Protein AF-A0AAU7LYR4-F1 (afdb_monomer_lite)

Organism: NCBI:txid335476

pLDDT: mean 76.6, std 15.29, range [38.47, 94.0]

Foldseek 3Di:
DDWDDDDQWIWDWDDDPPDGDIDIDIHNDDDDPVAAQPVVVCVVDVVSVVCVVVQQWDQAPVRQATDADPQQFGAGPVRDGDPFKGWDARRCCSVPNHPPPDDPPPPCPPPTDIGGDDD

Radius of gyration: 17.75 Å; chains: 1; bounding box: 50×30×46 Å

InterPro domains:
  IPR052189 L-aspartate N-monooxygenase (nitrosuccinate-forming) [PTHR40254] (11-96)

Structure (mmCIF, N/CA/C/O backbone):
data_AF-A0AAU7LYR4-F1
#
_entry.id   AF-A0AAU7LYR4-F1
#
loop_
_atom_site.group_PDB
_atom_site.id
_atom_site.type_symbol
_atom_site.label_atom_id
_atom_site.label_alt_id
_atom_site.label_comp_id
_atom_site.label_asym_id
_atom_site.label_entity_id
_atom_site.label_seq_id
_atom_site.pdbx_PDB_ins_code
_atom_site.Cartn_x
_atom_site.Cartn_y
_atom_site.Cartn_z
_atom_site.occupancy
_atom_site.B_iso_or_equiv
_atom_site.auth_seq_id
_atom_site.auth_comp_id
_atom_site.auth_asym_id
_atom_site.auth_atom_id
_atom_site.pdbx_PDB_model_num
ATOM 1 N N . MET A 1 1 ? 14.082 2.046 -10.255 1.00 53.16 1 MET A N 1
ATOM 2 C CA . MET A 1 1 ? 14.306 2.289 -11.695 1.00 53.16 1 MET A CA 1
ATOM 3 C C . MET A 1 1 ? 14.194 3.785 -11.908 1.00 53.16 1 MET A C 1
ATOM 5 O O . MET A 1 1 ? 13.274 4.365 -11.351 1.00 53.16 1 MET A O 1
ATOM 9 N N . ALA A 1 2 ? 15.136 4.408 -12.607 1.00 53.81 2 ALA A N 1
ATOM 10 C CA . ALA A 1 2 ? 15.049 5.823 -12.961 1.00 53.81 2 ALA A CA 1
ATOM 11 C C . ALA A 1 2 ? 14.996 5.912 -14.487 1.00 53.81 2 ALA A C 1
ATOM 13 O O . ALA A 1 2 ? 15.774 5.220 -15.149 1.00 53.81 2 ALA A O 1
ATOM 14 N N . ALA A 1 3 ? 14.057 6.701 -15.005 1.00 57.16 3 ALA A N 1
ATOM 15 C CA . ALA A 1 3 ? 13.918 6.984 -16.425 1.00 57.16 3 ALA A CA 1
ATOM 16 C C . ALA A 1 3 ? 14.085 8.491 -16.644 1.00 57.16 3 ALA A C 1
ATOM 18 O O . ALA A 1 3 ? 13.491 9.281 -15.910 1.00 57.16 3 ALA A O 1
ATOM 19 N N . LEU A 1 4 ? 14.906 8.870 -17.621 1.00 60.75 4 LEU A N 1
ATOM 20 C CA . LEU A 1 4 ? 15.023 10.242 -18.118 1.00 60.75 4 LEU A CA 1
ATOM 21 C C . LEU A 1 4 ? 14.620 10.256 -19.594 1.00 60.75 4 LEU A C 1
ATOM 23 O O . LEU A 1 4 ? 14.956 9.329 -20.334 1.00 60.75 4 LEU A O 1
ATOM 27 N N . GLU A 1 5 ? 13.928 11.306 -20.023 1.00 55.81 5 GLU A N 1
ATOM 28 C CA . GLU A 1 5 ? 13.632 11.519 -21.439 1.00 55.81 5 GLU A CA 1
ATOM 29 C C . GLU A 1 5 ? 14.858 12.098 -22.151 1.00 55.81 5 GLU A C 1
ATOM 31 O O . GLU A 1 5 ? 15.393 13.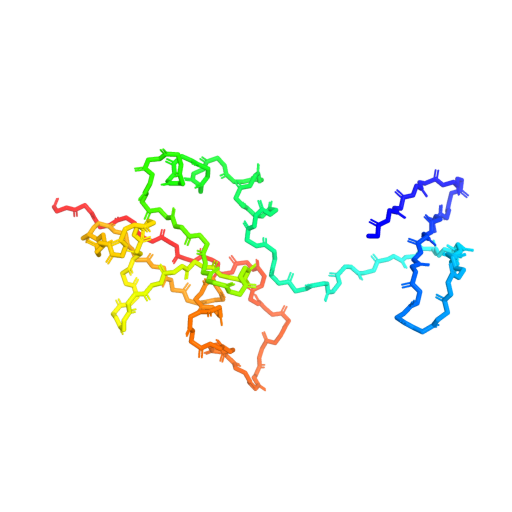135 -21.759 1.00 55.81 5 GLU A O 1
ATOM 36 N N . ALA A 1 6 ? 15.296 11.432 -23.215 1.00 54.56 6 ALA A N 1
ATOM 37 C CA . ALA A 1 6 ? 16.342 11.892 -24.113 1.00 54.56 6 ALA A CA 1
ATOM 38 C C . ALA A 1 6 ? 15.810 11.796 -25.547 1.00 54.56 6 ALA A C 1
ATOM 40 O O . ALA A 1 6 ? 15.723 10.704 -26.108 1.00 54.56 6 ALA A O 1
ATOM 41 N N . SER A 1 7 ? 15.402 12.942 -26.109 1.00 57.03 7 SER A N 1
ATOM 42 C CA . SER A 1 7 ? 15.013 13.132 -27.521 1.00 57.03 7 SER A CA 1
ATOM 43 C C . SER A 1 7 ? 14.327 11.909 -28.156 1.00 57.03 7 SER A C 1
ATOM 45 O O . SER A 1 7 ? 14.946 11.170 -28.917 1.00 57.03 7 SER A O 1
ATOM 47 N N . GLY A 1 8 ? 13.058 11.675 -27.808 1.00 72.12 8 GLY A N 1
ATOM 48 C CA . GLY A 1 8 ? 12.227 10.605 -28.383 1.00 72.12 8 GLY A CA 1
ATOM 49 C C . GLY A 1 8 ? 12.428 9.202 -27.795 1.00 72.12 8 GLY A C 1
ATOM 50 O O . GLY A 1 8 ? 11.654 8.309 -28.120 1.00 72.12 8 GLY A O 1
ATOM 51 N N . SER A 1 9 ? 13.412 9.003 -26.913 1.00 77.31 9 SER A N 1
ATOM 52 C CA . SER A 1 9 ? 13.653 7.733 -26.217 1.00 77.31 9 SER A CA 1
ATOM 53 C C . SER A 1 9 ? 13.776 7.933 -24.701 1.00 77.31 9 SER A C 1
ATOM 55 O O . SER A 1 9 ? 14.208 8.983 -24.224 1.00 77.31 9 SER A O 1
ATOM 57 N N . LEU A 1 10 ? 13.382 6.926 -23.924 1.00 83.19 10 LEU A N 1
ATOM 58 C CA . LEU A 1 10 ? 13.515 6.885 -22.470 1.00 83.19 10 LEU A CA 1
ATOM 59 C C . LEU A 1 10 ? 14.763 6.082 -22.104 1.00 83.19 10 LEU A C 1
ATOM 61 O O . LEU A 1 10 ? 14.852 4.888 -22.398 1.00 83.19 10 LEU A O 1
ATOM 65 N N . GLN A 1 11 ? 15.719 6.715 -21.429 1.00 88.62 11 GLN A N 1
ATOM 66 C CA . GLN A 1 11 ? 16.901 6.027 -20.918 1.00 88.62 11 GLN A CA 1
ATOM 67 C C . GLN A 1 11 ? 16.580 5.388 -19.565 1.00 88.62 11 GLN A C 1
ATOM 69 O O . GLN A 1 11 ? 16.261 6.090 -18.606 1.00 88.62 11 GLN A O 1
ATOM 74 N N . VAL A 1 12 ? 16.692 4.063 -19.468 1.00 87.56 12 VAL A N 1
ATOM 75 C CA . VAL A 1 12 ? 16.395 3.288 -18.258 1.00 87.56 12 VAL A CA 1
ATOM 76 C C . VAL A 1 12 ? 17.667 2.702 -17.690 1.00 87.56 12 VAL A C 1
ATOM 78 O O . VAL A 1 12 ? 18.327 1.907 -18.351 1.00 87.56 12 VAL A O 1
ATOM 81 N N . CYS A 1 13 ? 17.961 3.021 -16.429 1.00 89.44 13 CYS A N 1
ATOM 82 C CA . CYS A 1 13 ? 19.054 2.389 -15.698 1.00 89.44 13 CYS A CA 1
ATOM 83 C C . CYS A 1 13 ? 18.539 1.400 -14.640 1.00 89.44 13 CYS A C 1
ATOM 85 O O . CYS A 1 13 ? 17.746 1.759 -13.759 1.00 89.44 13 CYS A O 1
ATOM 87 N N . PHE A 1 14 ? 19.037 0.164 -14.684 1.00 86.38 14 PHE A N 1
ATOM 88 C CA . PHE A 1 14 ? 18.698 -0.909 -13.749 1.00 86.38 14 PHE A CA 1
ATOM 89 C C . PHE A 1 14 ? 19.941 -1.690 -13.302 1.00 86.38 14 PHE A C 1
ATOM 91 O O . PHE A 1 14 ? 20.941 -1.775 -14.009 1.00 86.38 14 PHE A O 1
ATOM 98 N N . ALA A 1 15 ? 19.893 -2.244 -12.092 1.00 88.75 15 ALA A N 1
ATOM 99 C CA . ALA A 1 15 ? 20.938 -3.112 -11.559 1.00 88.75 15 ALA A CA 1
ATOM 100 C C . ALA A 1 15 ? 20.425 -4.561 -11.590 1.00 88.75 15 ALA A C 1
ATOM 102 O O . ALA A 1 15 ? 19.432 -4.851 -10.915 1.00 88.75 15 ALA A O 1
ATOM 103 N N . PRO A 1 16 ? 21.034 -5.464 -12.379 1.00 82.75 16 PRO A N 1
ATOM 104 C CA . PRO A 1 16 ? 20.674 -6.877 -12.363 1.00 82.75 16 PRO A CA 1
ATOM 105 C C . PRO A 1 16 ? 20.868 -7.479 -10.964 1.00 82.75 16 PRO A C 1
ATOM 107 O O . PRO A 1 16 ? 21.797 -7.112 -10.251 1.00 82.75 16 PRO A O 1
ATOM 110 N N . ARG A 1 17 ? 20.023 -8.445 -10.570 1.00 79.94 17 ARG A N 1
ATOM 111 C CA . ARG A 1 17 ? 20.160 -9.128 -9.265 1.00 79.94 17 ARG A CA 1
ATOM 112 C C . ARG A 1 17 ? 21.493 -9.881 -9.140 1.00 79.94 17 ARG A C 1
ATOM 114 O O . ARG A 1 17 ? 22.014 -10.016 -8.039 1.00 79.94 17 ARG A O 1
ATOM 121 N N . GLN A 1 18 ? 22.030 -10.371 -10.257 1.00 79.31 18 GLN A N 1
ATOM 122 C CA . GLN A 1 18 ? 23.359 -10.972 -10.342 1.00 79.31 18 G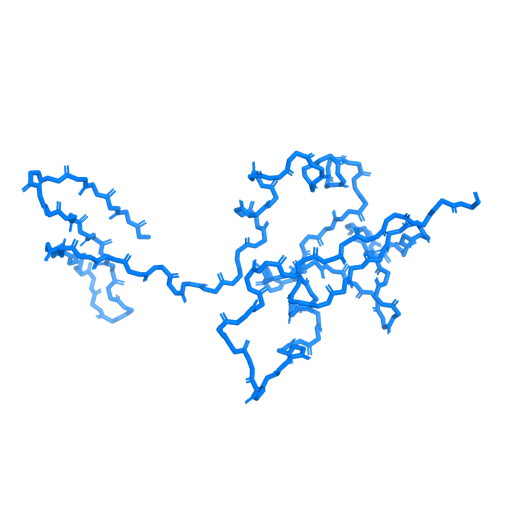LN A CA 1
ATOM 123 C C . GLN A 1 18 ? 24.231 -10.127 -11.276 1.00 79.31 18 GLN A C 1
ATOM 125 O O . GLN A 1 18 ? 23.908 -9.965 -12.451 1.00 79.31 18 GLN A O 1
ATOM 130 N N . GLY A 1 19 ? 25.329 -9.590 -10.741 1.00 67.50 19 GLY A N 1
ATOM 131 C CA . GLY A 1 19 ? 26.232 -8.676 -11.444 1.00 67.50 19 GLY A CA 1
ATOM 132 C C . GLY A 1 19 ? 26.196 -7.269 -10.846 1.00 67.50 19 GLY A C 1
ATOM 133 O O . GLY A 1 19 ? 25.137 -6.695 -10.634 1.00 67.50 19 GLY A O 1
ATOM 134 N N . ASN A 1 20 ? 27.372 -6.710 -10.560 1.00 64.94 20 ASN A N 1
ATOM 135 C CA . ASN A 1 20 ? 27.503 -5.438 -9.837 1.00 64.94 20 ASN A CA 1
ATOM 136 C C . ASN A 1 20 ? 27.397 -4.196 -10.749 1.00 64.94 20 ASN A C 1
ATOM 138 O O . ASN A 1 20 ? 27.429 -3.059 -10.285 1.00 64.94 20 ASN A O 1
ATOM 142 N N . ALA A 1 21 ? 27.294 -4.389 -12.065 1.00 83.75 21 ALA A N 1
ATOM 143 C CA . ALA A 1 21 ? 27.255 -3.288 -13.018 1.00 83.75 21 ALA A CA 1
ATOM 144 C C . ALA A 1 21 ? 25.809 -2.858 -13.300 1.00 83.75 21 ALA A C 1
ATOM 146 O O . ALA A 1 21 ? 24.995 -3.653 -13.779 1.00 83.75 21 ALA A O 1
ATOM 147 N N . ARG A 1 22 ? 25.505 -1.579 -13.044 1.00 87.38 22 ARG A N 1
ATOM 148 C CA . ARG A 1 22 ? 24.289 -0.933 -13.559 1.00 87.38 22 ARG A CA 1
ATOM 149 C C . ARG A 1 22 ? 24.307 -0.976 -15.086 1.00 87.38 22 ARG A C 1
ATOM 151 O O . ARG A 1 22 ? 25.315 -0.642 -15.700 1.00 87.38 22 ARG A O 1
ATOM 158 N N . ARG A 1 23 ? 23.183 -1.362 -15.684 1.00 87.62 23 ARG A N 1
ATOM 159 C CA . ARG A 1 23 ? 22.940 -1.305 -17.127 1.00 87.62 23 ARG A CA 1
ATOM 160 C C . ARG A 1 23 ? 22.032 -0.129 -17.420 1.00 87.62 23 ARG A C 1
ATOM 162 O O . ARG A 1 23 ? 21.083 0.089 -16.671 1.00 87.62 23 ARG A O 1
ATOM 169 N N . CYS A 1 24 ? 22.341 0.612 -18.475 1.00 89.75 24 CYS A N 1
ATOM 170 C CA . CYS A 1 24 ? 21.509 1.700 -18.964 1.00 89.75 24 CYS A CA 1
ATOM 171 C C . CYS A 1 24 ? 21.203 1.451 -20.441 1.00 89.75 24 CYS A C 1
ATOM 173 O O . CYS A 1 24 ? 22.127 1.318 -21.240 1.00 89.75 24 CYS A O 1
ATOM 175 N N . GLU A 1 25 ? 19.922 1.364 -20.784 1.00 88.19 25 GLU A N 1
ATOM 176 C CA . GLU A 1 25 ? 19.427 1.032 -22.125 1.00 88.19 25 GLU A CA 1
ATOM 177 C C . GLU A 1 25 ? 18.325 2.027 -22.524 1.00 88.19 25 GLU A C 1
ATOM 179 O O . GLU A 1 25 ? 17.630 2.561 -21.656 1.00 88.19 25 GLU A O 1
ATOM 184 N N . ALA A 1 26 ? 18.197 2.324 -23.819 1.00 88.38 26 ALA A N 1
ATOM 185 C CA . ALA A 1 26 ? 17.196 3.254 -24.342 1.00 88.38 26 ALA A CA 1
ATOM 186 C C . ALA A 1 26 ? 15.983 2.489 -24.890 1.00 88.38 26 ALA A C 1
ATOM 188 O O . ALA A 1 26 ? 16.147 1.522 -25.632 1.00 88.38 26 ALA A O 1
ATOM 189 N N . PHE A 1 27 ? 14.778 2.941 -24.543 1.00 83.62 27 PHE A N 1
ATOM 190 C CA . PHE A 1 27 ? 13.511 2.339 -24.963 1.00 83.62 27 PHE A CA 1
ATOM 191 C C . PHE A 1 27 ? 12.556 3.403 -25.501 1.00 83.62 27 PHE A C 1
ATOM 193 O O . PHE A 1 27 ? 12.515 4.517 -24.991 1.00 83.62 27 PHE A O 1
ATOM 200 N N . GLU A 1 28 ? 11.744 3.055 -26.494 1.00 85.38 28 GLU A N 1
ATOM 201 C CA . GLU A 1 28 ? 10.702 3.954 -27.015 1.00 85.38 28 GLU A CA 1
ATOM 202 C C . GLU A 1 28 ? 9.4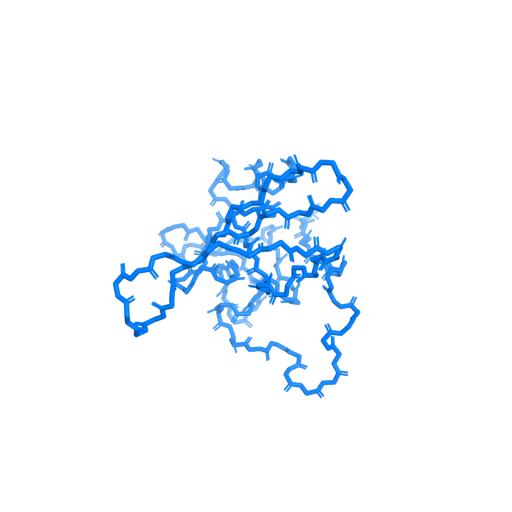55 3.966 -26.119 1.00 85.38 28 GLU A C 1
ATOM 204 O O . GLU A 1 28 ? 8.781 4.983 -25.986 1.00 85.38 28 GLU A O 1
ATOM 209 N N . VAL A 1 29 ? 9.155 2.835 -25.472 1.00 78.81 29 VAL A N 1
ATOM 210 C CA . VAL A 1 29 ? 7.991 2.670 -24.596 1.00 78.81 29 VAL A CA 1
ATOM 211 C C . VAL A 1 29 ? 8.391 1.900 -23.345 1.00 78.81 29 VAL A C 1
ATOM 213 O O . VAL A 1 29 ? 9.068 0.875 -23.419 1.00 78.81 29 VAL A O 1
ATOM 216 N N . ILE A 1 30 ? 7.920 2.369 -22.190 1.00 81.12 30 ILE A N 1
ATOM 217 C CA . ILE A 1 30 ? 8.062 1.687 -20.902 1.00 81.12 30 ILE A CA 1
ATOM 218 C C . ILE A 1 30 ? 6.670 1.425 -20.341 1.00 81.12 30 ILE A C 1
ATOM 220 O O . ILE A 1 30 ? 5.875 2.347 -20.177 1.00 81.12 30 ILE A O 1
ATOM 224 N N . ILE A 1 31 ? 6.395 0.170 -19.987 1.00 78.19 31 ILE A N 1
ATOM 225 C CA . ILE A 1 31 ? 5.183 -0.210 -19.258 1.00 78.19 31 ILE A CA 1
ATOM 226 C C . ILE A 1 31 ? 5.590 -0.535 -17.824 1.00 78.19 31 ILE A C 1
ATOM 228 O O . ILE A 1 31 ? 6.370 -1.458 -17.583 1.00 78.19 31 ILE A O 1
ATOM 232 N N . ASN A 1 32 ? 5.080 0.234 -16.862 1.00 72.38 32 ASN A N 1
ATOM 233 C CA . ASN A 1 32 ? 5.352 -0.022 -15.455 1.00 72.38 32 ASN A CA 1
ATOM 234 C C . ASN A 1 32 ? 4.468 -1.168 -14.935 1.00 72.38 32 ASN A C 1
ATOM 236 O O . ASN A 1 32 ? 3.281 -0.979 -14.676 1.00 72.38 32 ASN A O 1
ATOM 240 N N . CYS A 1 33 ? 5.074 -2.342 -14.762 1.00 73.06 33 CYS A N 1
ATOM 241 C CA . CYS A 1 33 ? 4.429 -3.542 -14.228 1.00 73.06 33 CYS A CA 1
ATOM 242 C C . CYS A 1 33 ? 4.917 -3.897 -12.811 1.00 73.06 33 CYS A C 1
ATOM 244 O O . CYS A 1 33 ? 4.856 -5.063 -12.429 1.00 73.06 33 CYS A O 1
ATOM 246 N N . THR A 1 34 ? 5.426 -2.942 -12.018 1.00 69.75 34 THR A N 1
ATOM 247 C CA . THR A 1 34 ? 5.981 -3.226 -10.674 1.00 69.75 34 THR A CA 1
ATOM 248 C C . THR A 1 34 ? 4.931 -3.585 -9.614 1.00 69.75 34 THR A C 1
ATOM 250 O O . THR A 1 34 ? 5.272 -3.716 -8.442 1.00 69.75 34 THR A O 1
ATOM 253 N N . GLY A 1 35 ? 3.669 -3.771 -10.006 1.00 64.88 35 GLY A N 1
ATOM 254 C CA . GLY A 1 35 ? 2.579 -4.147 -9.112 1.00 64.88 35 GLY A CA 1
ATOM 255 C C . GLY A 1 35 ? 2.038 -2.978 -8.288 1.00 64.88 35 GLY A C 1
ATOM 256 O O . GLY A 1 35 ? 2.176 -1.810 -8.656 1.00 64.88 35 GLY A O 1
ATOM 257 N N . LEU A 1 36 ? 1.364 -3.314 -7.188 1.00 65.31 36 LEU A N 1
ATOM 258 C CA . LEU A 1 36 ? 0.778 -2.347 -6.266 1.00 65.31 36 LEU A CA 1
ATOM 259 C C . LEU A 1 36 ? 1.873 -1.760 -5.365 1.00 65.31 36 LEU A C 1
ATOM 261 O O . LEU A 1 36 ? 2.456 -2.476 -4.558 1.00 65.31 36 LEU A O 1
ATOM 265 N N . ASP A 1 37 ? 2.118 -0.456 -5.477 1.00 72.50 37 ASP A N 1
ATOM 266 C CA . ASP A 1 37 ? 2.919 0.296 -4.509 1.00 72.50 37 ASP A CA 1
ATOM 267 C C . ASP A 1 37 ? 1.979 1.160 -3.661 1.00 72.50 37 ASP A C 1
ATOM 269 O O . ASP A 1 37 ? 1.399 2.147 -4.130 1.00 72.50 37 ASP A O 1
ATOM 273 N N . VAL A 1 38 ? 1.778 0.751 -2.409 1.00 70.69 38 VAL A N 1
ATOM 274 C CA . VAL A 1 38 ? 0.888 1.450 -1.474 1.00 70.69 38 VAL A CA 1
ATOM 275 C C . VAL A 1 38 ? 1.432 2.811 -1.105 1.00 70.69 38 VAL A C 1
ATOM 277 O O . VAL A 1 38 ? 0.659 3.760 -1.032 1.00 70.69 38 VAL A O 1
ATOM 280 N N . LEU A 1 39 ? 2.741 2.936 -0.909 1.00 68.62 39 LEU A N 1
ATOM 281 C CA . LEU A 1 39 ? 3.343 4.196 -0.494 1.00 68.62 39 LEU A CA 1
ATOM 282 C C . LEU A 1 39 ? 3.277 5.223 -1.630 1.00 68.62 39 LEU A C 1
ATOM 284 O O . LEU A 1 39 ? 2.924 6.376 -1.383 1.00 68.62 39 LEU A O 1
ATOM 288 N N . ALA A 1 40 ? 3.500 4.801 -2.878 1.00 68.62 40 ALA A N 1
ATOM 289 C CA . ALA A 1 40 ? 3.310 5.658 -4.050 1.00 68.62 40 ALA A CA 1
ATOM 290 C C . ALA A 1 40 ? 1.833 6.038 -4.286 1.00 68.62 40 ALA A C 1
ATOM 292 O O . ALA A 1 40 ? 1.521 7.144 -4.735 1.00 68.62 40 ALA A O 1
ATOM 293 N N . ARG A 1 41 ? 0.888 5.144 -3.971 1.00 70.25 41 ARG A N 1
ATOM 294 C CA . ARG A 1 41 ? -0.557 5.435 -4.061 1.00 70.25 41 ARG A CA 1
ATOM 295 C C . ARG A 1 41 ? -1.058 6.339 -2.939 1.00 70.25 41 ARG A C 1
ATOM 297 O O . ARG A 1 41 ? -1.953 7.146 -3.168 1.00 70.25 41 ARG A O 1
ATOM 304 N N . VAL A 1 42 ? -0.491 6.228 -1.742 1.00 72.44 42 VAL A N 1
ATOM 305 C CA . VAL A 1 42 ? -0.793 7.121 -0.616 1.00 72.44 42 VAL A CA 1
ATOM 306 C C . VAL A 1 42 ? -0.320 8.533 -0.930 1.00 72.44 42 VAL A C 1
ATOM 308 O O . VAL A 1 42 ? -1.093 9.473 -0.773 1.00 72.44 42 VAL A O 1
ATOM 311 N N . SER A 1 43 ? 0.914 8.689 -1.414 1.00 72.56 43 SER A N 1
ATOM 312 C CA . SER A 1 43 ? 1.480 10.009 -1.714 1.00 72.56 43 SER A CA 1
ATOM 313 C C . SER A 1 43 ? 0.770 10.727 -2.866 1.00 72.56 43 SER A C 1
ATOM 315 O O . SER A 1 43 ? 0.727 11.954 -2.890 1.00 72.56 43 SER A O 1
ATOM 317 N N . SER A 1 44 ? 0.162 9.980 -3.791 1.00 76.94 44 SER A N 1
ATOM 318 C CA . SER A 1 44 ? -0.624 10.527 -4.906 1.00 76.94 44 SER A CA 1
ATOM 319 C C . SER A 1 44 ? -2.110 10.743 -4.589 1.00 76.94 44 SER A C 1
ATOM 321 O O . SER A 1 44 ? -2.806 11.385 -5.375 1.00 76.94 44 SER A O 1
ATOM 323 N N . ASN A 1 45 ? -2.614 10.258 -3.447 1.00 80.31 45 ASN A N 1
ATOM 324 C CA . ASN A 1 45 ? -4.017 10.390 -3.058 1.00 80.31 45 ASN A CA 1
ATOM 325 C C . ASN A 1 45 ? -4.162 11.122 -1.705 1.00 80.31 45 ASN A C 1
ATOM 327 O O . ASN A 1 45 ? -3.969 10.510 -0.649 1.00 80.31 45 ASN A O 1
ATOM 331 N N . PRO A 1 46 ? -4.599 12.398 -1.704 1.00 83.12 46 PRO A N 1
ATOM 332 C CA . PRO A 1 46 ? -4.741 13.197 -0.484 1.00 83.12 46 PRO A CA 1
ATOM 333 C C . PRO A 1 46 ? -5.634 12.568 0.595 1.00 83.12 46 PRO A C 1
ATOM 335 O O . PRO A 1 46 ? -5.397 12.760 1.786 1.00 83.12 46 PRO A O 1
ATOM 338 N N . PHE A 1 47 ? -6.649 11.790 0.205 1.00 84.56 47 PHE A N 1
ATOM 339 C CA . PHE A 1 47 ? -7.516 11.090 1.154 1.00 84.56 47 PHE A CA 1
ATOM 340 C C . PHE A 1 47 ? -6.769 9.963 1.878 1.00 84.56 47 PHE A C 1
ATOM 342 O O . PHE A 1 47 ? -6.903 9.815 3.093 1.00 84.56 47 PHE A O 1
ATOM 349 N N . LEU A 1 48 ? -5.952 9.195 1.151 1.00 84.62 48 LEU A N 1
ATOM 350 C CA . LEU A 1 48 ? -5.139 8.131 1.741 1.00 84.62 48 LEU A CA 1
ATOM 351 C C . LEU A 1 48 ? -4.037 8.697 2.633 1.00 84.62 48 LEU A C 1
ATOM 353 O O . LEU A 1 48 ? -3.840 8.176 3.730 1.00 84.62 48 LEU A O 1
ATOM 357 N N . SER A 1 49 ? -3.394 9.790 2.210 1.00 86.06 49 SER A N 1
ATOM 358 C CA . SER A 1 49 ? -2.439 10.522 3.050 1.00 86.06 49 SER A CA 1
ATOM 359 C C . SER A 1 49 ? -3.089 10.950 4.365 1.00 86.06 49 SER A C 1
ATOM 361 O O . SER A 1 49 ? -2.604 10.591 5.430 1.00 86.06 49 SER A O 1
ATOM 363 N N . ALA A 1 50 ? -4.262 11.592 4.317 1.00 88.44 50 ALA A N 1
ATOM 364 C CA . ALA A 1 50 ? -4.955 12.043 5.524 1.00 88.44 50 ALA A CA 1
ATOM 365 C C . ALA A 1 50 ? -5.365 10.895 6.467 1.00 88.44 50 ALA A C 1
ATOM 367 O O . ALA A 1 50 ? -5.380 11.067 7.688 1.00 88.44 50 ALA A O 1
ATOM 368 N N . LEU A 1 51 ? -5.721 9.722 5.931 1.00 88.56 51 LEU A N 1
ATOM 369 C CA . LEU A 1 51 ? -6.017 8.538 6.742 1.00 88.56 51 LEU A CA 1
ATOM 370 C C . LEU A 1 51 ? -4.758 7.945 7.384 1.00 88.56 51 LEU A C 1
ATOM 372 O O . LEU A 1 51 ? -4.821 7.507 8.534 1.00 88.56 51 LEU A O 1
ATOM 376 N N . MET A 1 52 ? -3.628 7.944 6.677 1.00 88.62 52 MET A N 1
ATOM 377 C CA . MET A 1 52 ? -2.343 7.534 7.245 1.00 88.62 52 MET A CA 1
ATOM 378 C C . MET A 1 52 ? -1.846 8.515 8.307 1.00 88.62 52 MET A C 1
ATOM 380 O O . MET A 1 52 ? -1.465 8.075 9.389 1.00 88.62 52 MET A O 1
ATOM 384 N N . ASP A 1 53 ? -1.955 9.821 8.066 1.00 89.94 53 ASP A N 1
ATOM 385 C CA . ASP A 1 53 ? -1.568 10.865 9.023 1.00 89.94 53 ASP A CA 1
ATOM 386 C C . ASP A 1 53 ? -2.392 10.782 10.317 1.00 89.94 53 ASP 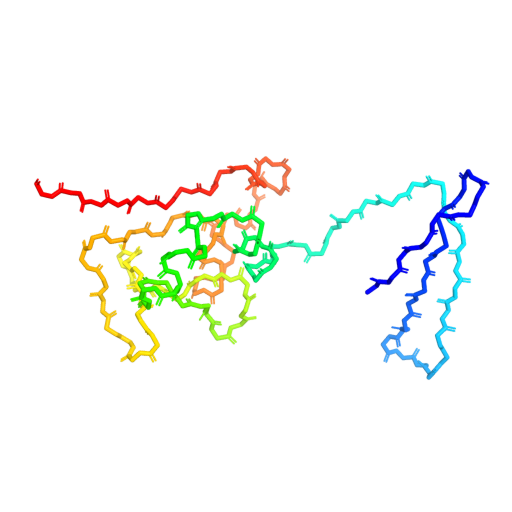A C 1
ATOM 388 O O . ASP A 1 53 ? -1.888 11.003 11.417 1.00 89.94 53 ASP A O 1
ATOM 392 N N . LYS A 1 54 ? -3.669 10.393 10.210 1.00 89.69 54 LYS A N 1
ATOM 393 C CA . LYS A 1 54 ? -4.542 10.118 11.364 1.00 89.69 54 LYS A CA 1
ATOM 394 C C . LYS A 1 54 ? -4.244 8.784 12.060 1.00 89.69 54 LYS A C 1
ATOM 396 O O . LYS A 1 54 ? -4.869 8.487 13.079 1.00 89.69 54 LYS A O 1
ATOM 401 N N . GLY A 1 55 ? -3.349 7.957 11.519 1.00 90.25 55 GLY A N 1
ATOM 402 C CA . GLY A 1 55 ? -3.058 6.609 12.011 1.00 90.25 55 GLY A CA 1
ATOM 403 C C . GLY A 1 55 ? -4.207 5.618 11.804 1.00 90.25 55 GLY A C 1
ATOM 404 O O . GLY A 1 55 ? -4.323 4.642 12.545 1.00 90.25 55 GLY A O 1
ATOM 405 N N . TRP A 1 56 ? -5.104 5.884 10.850 1.00 90.94 56 TRP A N 1
ATOM 406 C CA . TRP A 1 56 ? -6.260 5.033 10.537 1.00 90.94 56 TRP A CA 1
ATOM 407 C C . TRP A 1 56 ? -5.950 3.982 9.473 1.00 90.94 56 TRP A C 1
ATOM 409 O O . TRP A 1 56 ? -6.673 2.997 9.363 1.00 90.94 56 TRP A O 1
ATOM 419 N N . LEU A 1 57 ? -4.878 4.185 8.713 1.00 90.25 57 LEU A N 1
ATOM 420 C CA . LEU A 1 57 ? -4.301 3.210 7.801 1.00 90.25 57 LEU A CA 1
ATOM 421 C C . LEU A 1 57 ? -2.831 3.010 8.160 1.00 90.25 57 LEU A C 1
ATOM 423 O O . LEU A 1 57 ? -2.146 3.940 8.585 1.00 90.25 57 LEU A O 1
ATOM 427 N N . THR A 1 58 ? -2.335 1.792 7.995 1.00 92.19 58 THR A N 1
ATOM 428 C CA . THR A 1 58 ? -0.919 1.460 8.160 1.00 92.19 58 THR A CA 1
ATOM 429 C C . THR A 1 58 ? -0.546 0.447 7.079 1.00 92.19 58 THR A C 1
ATOM 431 O O . THR A 1 58 ? -1.351 -0.454 6.825 1.00 92.19 58 THR A O 1
ATOM 434 N N . PRO A 1 59 ? 0.610 0.593 6.405 1.00 91.25 59 PRO A N 1
ATOM 435 C CA . PRO A 1 59 ? 1.095 -0.421 5.473 1.00 91.25 59 PRO A CA 1
ATOM 436 C C . PRO A 1 59 ? 1.188 -1.790 6.151 1.00 91.25 59 PRO A C 1
ATOM 438 O O . PRO A 1 59 ? 1.489 -1.877 7.343 1.00 91.25 59 PRO A O 1
ATOM 441 N N . ASP A 1 60 ? 0.920 -2.859 5.411 1.00 88.69 60 ASP A N 1
ATOM 442 C CA . ASP A 1 60 ? 1.172 -4.205 5.920 1.00 88.69 60 ASP A CA 1
ATOM 443 C C . ASP A 1 60 ? 2.686 -4.501 6.000 1.00 88.69 60 ASP A C 1
ATOM 445 O O . ASP A 1 60 ? 3.515 -3.759 5.468 1.00 88.69 60 ASP A O 1
ATOM 449 N N . ALA A 1 61 ? 3.054 -5.610 6.645 1.00 86.12 61 ALA A N 1
ATOM 450 C CA . ALA A 1 61 ? 4.453 -5.981 6.864 1.00 86.12 61 ALA A CA 1
ATOM 451 C C . ALA A 1 61 ? 5.247 -6.250 5.568 1.00 86.12 61 ALA A C 1
ATOM 453 O O . ALA A 1 61 ? 6.465 -6.072 5.554 1.00 86.12 61 ALA A O 1
ATOM 454 N N . CYS A 1 62 ? 4.586 -6.668 4.487 1.00 82.19 62 CYS A N 1
ATOM 455 C CA . CYS A 1 62 ? 5.190 -6.888 3.176 1.00 82.19 62 CYS A CA 1
ATOM 456 C C . CYS A 1 62 ? 5.259 -5.609 2.326 1.00 82.19 62 CYS A C 1
ATOM 458 O O . CYS A 1 62 ? 5.948 -5.606 1.307 1.00 82.19 62 CYS A O 1
ATOM 460 N N . GLY A 1 63 ? 4.569 -4.532 2.718 1.00 82.50 63 GLY A N 1
ATOM 461 C CA . GLY A 1 63 ? 4.558 -3.257 1.992 1.00 82.50 63 GLY A CA 1
ATOM 462 C C . GLY A 1 63 ? 3.813 -3.292 0.651 1.00 82.50 63 GLY A C 1
ATOM 463 O O . GLY A 1 63 ? 4.063 -2.444 -0.203 1.00 82.50 63 GLY A O 1
ATOM 464 N N . ILE A 1 64 ? 2.917 -4.264 0.454 1.00 81.31 64 ILE A N 1
ATOM 465 C CA . ILE A 1 64 ? 2.153 -4.481 -0.793 1.00 81.31 64 ILE A CA 1
ATOM 466 C C . ILE A 1 64 ? 0.739 -3.879 -0.688 1.00 81.31 64 ILE A C 1
ATOM 468 O O . ILE A 1 64 ? 0.115 -3.526 -1.687 1.00 81.31 64 ILE A O 1
ATOM 472 N N . GLY A 1 65 ? 0.222 -3.776 0.533 1.00 86.69 65 GLY A N 1
ATOM 473 C CA . GLY A 1 65 ? -1.136 -3.416 0.919 1.00 86.69 65 GLY A CA 1
ATOM 474 C C . GLY A 1 65 ? -1.193 -2.604 2.226 1.00 86.69 65 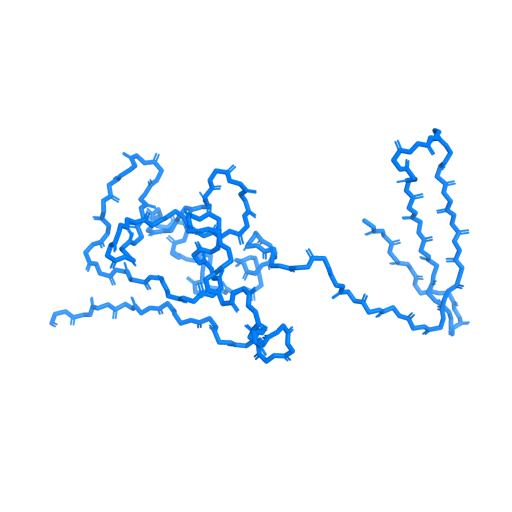GLY A C 1
ATOM 475 O O . GLY A 1 65 ? -0.210 -2.035 2.705 1.00 86.69 65 GLY A O 1
ATOM 476 N N . PHE A 1 66 ? -2.383 -2.543 2.813 1.00 90.19 66 PHE A N 1
ATOM 477 C CA . PHE A 1 66 ? -2.623 -2.056 4.165 1.00 90.19 66 PHE A CA 1
ATOM 478 C C . PHE A 1 66 ? -2.843 -3.235 5.110 1.00 90.19 66 PHE A C 1
ATOM 480 O O . PHE A 1 66 ? -3.411 -4.260 4.726 1.00 90.19 66 PHE A O 1
ATOM 487 N N . ALA A 1 67 ? -2.434 -3.062 6.363 1.00 92.44 67 ALA A N 1
ATOM 488 C CA . ALA A 1 67 ? -2.708 -4.013 7.424 1.00 92.44 67 ALA A CA 1
ATOM 489 C C . ALA A 1 67 ? -4.212 -4.028 7.735 1.00 92.44 67 ALA A C 1
ATOM 491 O O . ALA A 1 67 ? -4.797 -2.995 8.084 1.00 92.44 67 ALA A O 1
ATOM 492 N N . VAL A 1 68 ? -4.834 -5.201 7.627 1.00 93.19 68 VAL A N 1
ATOM 493 C CA . VAL A 1 68 ? -6.246 -5.414 7.964 1.00 93.19 68 VAL A CA 1
ATOM 494 C C . VAL A 1 68 ? -6.443 -6.642 8.844 1.00 93.19 68 VAL A C 1
ATOM 496 O O . VAL A 1 68 ? -5.587 -7.518 8.910 1.00 93.19 68 VAL A O 1
ATOM 499 N N . ASP A 1 69 ? -7.580 -6.702 9.533 1.00 92.56 69 ASP A N 1
ATOM 500 C CA . ASP A 1 69 ? -8.048 -7.928 10.181 1.00 92.56 69 ASP A CA 1
ATOM 501 C C . ASP A 1 69 ? -8.838 -8.828 9.214 1.00 92.56 69 ASP A C 1
ATOM 503 O O . ASP A 1 69 ? -9.132 -8.451 8.080 1.00 92.56 69 ASP A O 1
ATOM 507 N N . GLU A 1 70 ? -9.254 -9.999 9.695 1.00 90.00 70 GLU A N 1
ATOM 508 C CA . GLU A 1 70 ? -10.063 -10.991 8.976 1.00 90.00 70 GLU A CA 1
ATOM 509 C C . GLU A 1 70 ? -11.422 -10.466 8.468 1.00 90.00 70 GLU A C 1
ATOM 511 O O . GLU A 1 70 ? -12.073 -11.091 7.633 1.00 90.00 70 GLU A O 1
ATOM 516 N N . HIS A 1 71 ? -11.862 -9.305 8.953 1.00 89.75 71 HIS A N 1
ATOM 517 C CA . HIS A 1 71 ? -13.086 -8.627 8.539 1.00 89.75 71 HIS A CA 1
ATOM 518 C C . HIS A 1 71 ? -12.808 -7.383 7.686 1.00 89.75 71 HIS A C 1
ATOM 520 O O . HIS A 1 71 ? -13.693 -6.525 7.544 1.00 89.75 71 HIS A O 1
ATOM 526 N N . CYS A 1 72 ? -11.599 -7.271 7.135 1.00 90.12 72 CYS A N 1
ATOM 527 C CA . CYS A 1 72 ? -11.149 -6.162 6.304 1.00 90.12 72 CYS A CA 1
ATOM 528 C C . CYS A 1 72 ? -11.162 -4.805 7.028 1.00 90.12 72 CYS A C 1
ATOM 530 O O . CYS A 1 72 ? -11.300 -3.759 6.388 1.00 90.12 72 CYS A O 1
ATOM 532 N N . ARG A 1 73 ? -11.069 -4.787 8.363 1.00 93.56 73 ARG A N 1
ATOM 533 C CA . ARG A 1 73 ? -10.972 -3.551 9.154 1.00 93.56 73 ARG A CA 1
ATOM 534 C C . ARG A 1 73 ? -9.522 -3.106 9.182 1.00 93.56 73 ARG A C 1
ATOM 536 O O . ARG A 1 73 ? -8.651 -3.912 9.496 1.00 93.56 73 ARG A O 1
ATOM 543 N N . ALA A 1 74 ? -9.274 -1.832 8.892 1.00 93.44 74 ALA A N 1
ATOM 544 C CA . ALA A 1 74 ? -7.918 -1.299 8.925 1.00 93.44 74 ALA A CA 1
ATOM 545 C C . ALA A 1 74 ? -7.303 -1.428 10.324 1.00 93.44 74 ALA A C 1
ATOM 547 O O . ALA A 1 74 ? -7.979 -1.208 11.335 1.00 93.44 74 ALA A O 1
ATOM 548 N N . LEU A 1 75 ? -6.019 -1.764 10.374 1.00 94.00 75 LEU A N 1
ATOM 549 C CA . LEU A 1 75 ? -5.245 -1.819 11.603 1.00 94.00 75 LEU A CA 1
ATOM 550 C C . LEU A 1 75 ? -4.377 -0.570 11.731 1.00 94.00 75 LEU A C 1
ATOM 552 O O . LEU A 1 75 ? -3.774 -0.102 10.766 1.00 94.00 75 LEU A O 1
ATOM 556 N N . THR A 1 76 ? -4.307 -0.033 12.946 1.00 91.75 76 THR A N 1
ATOM 557 C CA . THR A 1 76 ? -3.302 0.978 13.291 1.00 91.75 76 THR A CA 1
ATOM 558 C C . THR A 1 76 ? -1.925 0.336 13.443 1.00 91.75 76 THR A C 1
ATOM 560 O O . THR A 1 76 ? -1.812 -0.878 13.617 1.00 91.75 76 THR A O 1
ATOM 563 N N . ALA A 1 77 ? -0.876 1.155 13.530 1.00 88.50 77 ALA A N 1
ATOM 564 C CA . ALA A 1 77 ? 0.476 0.694 13.859 1.00 88.50 77 ALA A CA 1
ATOM 565 C C . ALA A 1 77 ? 0.576 -0.073 15.197 1.00 88.50 77 ALA A C 1
ATOM 567 O O . ALA A 1 77 ? 1.523 -0.821 15.407 1.00 88.50 77 ALA A O 1
ATOM 568 N N . LYS A 1 78 ? -0.401 0.083 16.104 1.00 89.25 78 LYS A N 1
ATOM 569 C CA . LYS A 1 78 ? -0.489 -0.672 17.368 1.00 89.25 78 LYS A CA 1
ATOM 570 C C . LYS A 1 78 ? -1.354 -1.938 17.256 1.00 89.25 78 LYS A C 1
ATOM 572 O O . LYS A 1 78 ? -1.672 -2.545 18.273 1.00 89.25 78 LYS A O 1
ATOM 577 N N . GLY A 1 79 ? -1.801 -2.298 16.052 1.00 88.50 79 GLY A N 1
ATOM 578 C CA . GLY A 1 79 ? -2.702 -3.427 15.804 1.00 88.50 79 GLY A CA 1
ATOM 579 C C . GLY A 1 79 ? -4.153 -3.182 16.231 1.00 88.50 79 GLY A C 1
ATOM 580 O O . GLY A 1 79 ? -4.944 -4.119 16.308 1.00 88.50 79 GLY A O 1
ATOM 581 N N . THR A 1 80 ? -4.539 -1.938 16.533 1.00 93.19 80 THR A N 1
ATOM 582 C CA . THR A 1 80 ? -5.922 -1.627 16.922 1.00 93.19 80 THR A CA 1
ATOM 583 C C . THR A 1 80 ? -6.827 -1.599 15.693 1.00 93.19 80 THR A C 1
ATOM 585 O O . THR A 1 80 ? -6.522 -0.926 14.711 1.00 93.19 80 THR A O 1
ATOM 588 N N . LYS A 1 81 ? -7.967 -2.293 15.765 1.00 93.50 81 LYS A N 1
ATOM 589 C CA . LYS A 1 81 ? -8.968 -2.360 14.691 1.00 93.50 81 LYS A CA 1
ATOM 590 C C . LYS A 1 81 ? -9.733 -1.040 14.569 1.00 93.50 81 LYS A C 1
ATOM 592 O O . LYS A 1 81 ? -10.374 -0.598 15.525 1.00 93.50 81 LYS A O 1
ATOM 597 N N . GLN A 1 82 ? -9.732 -0.441 13.383 1.00 90.81 82 GLN A N 1
ATOM 598 C CA . GLN A 1 82 ? -10.530 0.742 13.081 1.00 90.81 82 GLN A CA 1
ATOM 599 C C . GLN A 1 82 ? -11.986 0.359 12.815 1.00 90.81 82 GLN A C 1
ATOM 601 O O . GLN A 1 82 ? -12.292 -0.465 11.956 1.00 90.81 82 GLN A O 1
ATOM 606 N N . ARG A 1 83 ? -12.918 0.982 13.544 1.00 85.50 83 ARG A N 1
ATOM 607 C CA . ARG A 1 83 ? -14.360 0.707 13.391 1.00 85.50 83 ARG A CA 1
ATOM 608 C C . ARG A 1 83 ? -14.953 1.353 12.144 1.00 85.50 83 ARG A C 1
ATOM 610 O O . ARG A 1 83 ? -15.897 0.819 11.571 1.00 85.50 83 ARG A O 1
ATOM 617 N N . ALA A 1 84 ? -14.404 2.499 11.753 1.00 86.75 84 ALA A N 1
ATOM 618 C CA . ALA A 1 84 ? -14.942 3.326 10.685 1.00 86.75 84 ALA A CA 1
ATOM 619 C C . ALA A 1 84 ? -14.273 3.080 9.331 1.00 86.75 84 ALA A C 1
ATOM 621 O O . ALA A 1 84 ? -14.733 3.656 8.361 1.00 86.75 84 ALA A O 1
ATOM 622 N N . VAL A 1 85 ? -13.207 2.279 9.230 1.00 89.00 85 VAL A N 1
ATOM 623 C CA . VAL A 1 85 ? -12.447 2.125 7.978 1.00 89.00 85 VAL A CA 1
ATOM 624 C C . VAL A 1 85 ? -12.371 0.662 7.581 1.00 89.00 85 VAL A C 1
ATOM 626 O O . VAL A 1 85 ? -11.867 -0.170 8.339 1.00 89.00 85 VAL A O 1
ATOM 629 N N . ARG A 1 86 ? -12.843 0.366 6.369 1.00 89.62 86 ARG A N 1
ATOM 630 C CA . ARG A 1 86 ? -12.674 -0.939 5.729 1.00 89.62 86 ARG A CA 1
ATOM 631 C C . ARG A 1 86 ? -11.869 -0.808 4.449 1.00 89.62 86 ARG A C 1
ATOM 633 O O . ARG A 1 86 ? -12.098 0.123 3.677 1.00 89.62 86 ARG A O 1
ATOM 640 N N . VAL A 1 87 ? -10.960 -1.751 4.233 1.00 88.56 87 VAL A N 1
ATOM 641 C CA . VAL A 1 87 ? -10.098 -1.823 3.050 1.00 88.56 87 VAL A CA 1
ATOM 642 C C . VAL A 1 87 ? -10.409 -3.120 2.322 1.00 88.56 87 VAL A C 1
ATOM 644 O O . VAL A 1 87 ? -10.311 -4.186 2.917 1.00 88.56 87 VAL A O 1
ATOM 647 N N . ILE A 1 88 ? -10.819 -3.041 1.058 1.00 85.81 88 ILE A N 1
ATOM 648 C CA . ILE A 1 88 ? -11.268 -4.203 0.284 1.00 85.81 88 ILE A CA 1
ATOM 649 C C . ILE A 1 88 ? -10.537 -4.232 -1.063 1.00 85.81 88 ILE A C 1
ATOM 651 O O . ILE A 1 88 ? -10.296 -3.182 -1.665 1.00 85.81 88 ILE A O 1
ATOM 655 N N . GLY A 1 89 ? -10.215 -5.436 -1.541 1.00 81.31 89 GLY A N 1
ATOM 656 C CA . GLY A 1 89 ? -9.638 -5.665 -2.866 1.00 81.31 89 GLY A CA 1
ATOM 657 C C . GLY A 1 89 ? -8.105 -5.639 -2.869 1.00 81.31 89 GLY A C 1
ATOM 658 O O . GLY A 1 89 ? -7.493 -5.966 -1.855 1.00 81.31 89 GLY A O 1
ATOM 659 N N . PRO A 1 90 ? -7.454 -5.236 -3.976 1.00 81.62 90 PRO A N 1
ATOM 660 C CA . PRO A 1 90 ? -5.995 -5.277 -4.117 1.00 81.62 90 PRO A CA 1
ATOM 661 C C . PRO A 1 90 ? -5.185 -4.689 -2.945 1.00 81.62 90 PRO A C 1
ATOM 663 O O . PRO A 1 90 ? -4.142 -5.249 -2.619 1.00 81.62 90 PRO A O 1
ATOM 666 N N . PRO A 1 91 ? -5.628 -3.625 -2.242 1.00 84.25 91 PRO A N 1
ATOM 667 C CA . PRO A 1 91 ? -4.886 -3.109 -1.093 1.00 84.25 91 PRO A CA 1
ATOM 668 C C . PRO A 1 91 ? -4.837 -4.043 0.117 1.00 84.25 91 PRO A C 1
ATOM 670 O O . PRO A 1 91 ? -4.127 -3.731 1.060 1.00 84.25 91 PRO A O 1
ATOM 673 N N . THR A 1 92 ? -5.560 -5.162 0.144 1.00 87.00 92 THR A N 1
ATOM 674 C CA . THR A 1 92 ? -5.407 -6.175 1.200 1.00 87.00 92 THR A CA 1
ATOM 675 C C . THR A 1 92 ? -4.377 -7.245 0.839 1.00 87.00 92 THR A C 1
ATOM 677 O O . THR A 1 92 ? -4.160 -8.159 1.633 1.00 87.00 92 THR A O 1
ATOM 680 N N . ALA A 1 93 ? -3.737 -7.153 -0.334 1.00 84.94 93 ALA A N 1
ATOM 681 C CA . ALA A 1 93 ? -2.877 -8.209 -0.862 1.00 84.94 93 ALA A CA 1
ATOM 682 C C . ALA A 1 93 ? -1.674 -8.538 0.031 1.00 84.94 93 ALA A C 1
ATOM 684 O O . ALA A 1 93 ? -1.244 -9.683 0.100 1.00 84.94 93 ALA A O 1
ATOM 685 N N . GLY A 1 94 ? -1.153 -7.557 0.768 1.00 85.50 94 GLY A N 1
ATOM 686 C CA . GLY A 1 94 ? -0.081 -7.812 1.726 1.00 85.50 94 GLY A CA 1
ATOM 687 C C . GLY A 1 94 ? -0.527 -8.557 2.993 1.00 85.50 94 GLY A C 1
ATOM 688 O O . GLY A 1 94 ? 0.271 -9.249 3.613 1.00 85.50 94 GLY A O 1
ATOM 689 N N . THR A 1 95 ? -1.817 -8.491 3.352 1.00 87.56 95 THR A N 1
ATOM 690 C CA . THR A 1 95 ? -2.371 -9.255 4.486 1.00 87.56 95 THR A CA 1
ATOM 691 C C . THR A 1 95 ? -2.846 -10.648 4.063 1.00 87.56 95 THR A C 1
ATOM 693 O O . THR A 1 95 ? -2.576 -11.622 4.758 1.00 87.56 95 THR A O 1
ATOM 696 N N . PHE A 1 96 ? -3.561 -10.758 2.939 1.00 85.69 96 PHE A N 1
ATOM 697 C CA . PHE A 1 96 ? -4.209 -12.011 2.524 1.00 85.69 96 PHE A CA 1
ATOM 698 C C . PHE A 1 96 ? -3.479 -12.772 1.406 1.00 85.69 96 PHE A C 1
ATOM 700 O O . PHE A 1 96 ? -3.907 -13.865 1.045 1.00 85.69 96 PHE A O 1
ATOM 707 N N . GLY A 1 97 ? -2.389 -12.234 0.853 1.00 77.69 97 GLY A N 1
ATOM 708 C CA . GLY A 1 97 ? -1.860 -12.696 -0.434 1.00 77.69 97 GLY A CA 1
ATOM 709 C C . GLY A 1 97 ? -2.731 -12.198 -1.588 1.00 77.69 97 GLY A C 1
ATOM 710 O O . GLY A 1 97 ? -3.573 -11.332 -1.379 1.00 77.69 97 GLY A O 1
ATOM 711 N N . ASP A 1 98 ? -2.537 -12.711 -2.805 1.00 68.69 98 ASP A N 1
ATOM 712 C CA . ASP A 1 98 ? -3.309 -12.267 -3.972 1.00 68.69 98 ASP A CA 1
ATOM 713 C C . ASP A 1 98 ? -4.819 -12.499 -3.751 1.00 68.69 98 ASP A C 1
ATOM 715 O O . ASP A 1 98 ? -5.279 -13.644 -3.828 1.00 68.69 98 ASP A O 1
ATOM 719 N N . PRO A 1 99 ? -5.616 -11.442 -3.488 1.00 57.91 99 PRO A N 1
ATOM 720 C CA . PRO A 1 99 ? -7.028 -11.611 -3.178 1.00 57.91 99 PRO A CA 1
ATOM 721 C C . PRO A 1 99 ? -7.840 -12.021 -4.421 1.00 57.91 99 PRO A C 1
ATOM 723 O O . PRO A 1 99 ? -9.033 -12.290 -4.300 1.00 57.91 99 PRO A O 1
ATOM 726 N N . LEU A 1 100 ? -7.212 -12.061 -5.608 1.00 56.16 100 LEU A N 1
ATOM 727 C CA . LEU A 1 100 ? -7.828 -12.282 -6.918 1.00 56.16 100 LEU A CA 1
ATOM 728 C C . LEU A 1 100 ? -7.061 -13.290 -7.798 1.00 56.16 100 LEU A C 1
ATOM 730 O O . LEU A 1 100 ? -7.319 -13.342 -9.004 1.00 56.16 100 LEU A O 1
ATOM 734 N N . GLY A 1 101 ? -6.136 -14.072 -7.230 1.00 52.50 101 GLY A N 1
ATOM 735 C CA . GLY A 1 101 ? -4.973 -14.662 -7.917 1.00 52.50 101 GLY A CA 1
ATOM 736 C C . GLY A 1 101 ? -5.136 -15.679 -9.047 1.00 52.50 101 GLY A C 1
ATOM 737 O O . GLY A 1 101 ? -4.270 -16.530 -9.212 1.00 52.50 101 GLY A O 1
ATOM 738 N N . ALA A 1 102 ? -6.167 -15.595 -9.885 1.00 52.59 102 ALA A N 1
ATOM 739 C CA . ALA A 1 102 ? -6.206 -16.342 -11.139 1.00 52.59 102 ALA A CA 1
ATOM 740 C C . ALA A 1 102 ? -6.924 -15.665 -12.321 1.00 52.59 102 ALA A C 1
ATOM 742 O O . ALA A 1 102 ? -6.732 -16.145 -13.435 1.00 52.59 102 ALA A O 1
ATOM 743 N N . MET A 1 103 ? -7.729 -14.599 -12.161 1.00 45.62 103 MET A N 1
ATOM 744 C CA . MET A 1 103 ? -8.622 -14.194 -13.271 1.00 45.62 103 MET A CA 1
ATOM 745 C C . MET A 1 103 ? -8.462 -12.772 -13.840 1.00 45.62 103 MET A C 1
ATOM 747 O O . MET A 1 103 ? -8.788 -12.600 -15.011 1.00 45.62 103 MET A O 1
ATOM 751 N N . PHE A 1 104 ? -7.923 -11.759 -13.141 1.00 47.91 104 PHE A N 1
ATOM 752 C CA . PHE A 1 104 ? -8.000 -10.377 -13.672 1.00 47.91 104 PHE A CA 1
ATOM 753 C C . PHE A 1 104 ? -6.822 -9.444 -13.337 1.00 47.91 104 PHE A C 1
ATOM 755 O O . PHE A 1 104 ? -6.995 -8.359 -12.797 1.00 47.91 104 PHE A O 1
ATOM 762 N N . THR A 1 105 ? -5.602 -9.759 -13.777 1.00 47.66 105 THR A N 1
ATOM 763 C CA . THR A 1 105 ? -4.457 -8.826 -13.644 1.00 47.66 105 THR A CA 1
ATOM 764 C C . THR A 1 105 ? -4.564 -7.555 -14.505 1.00 47.66 105 THR A C 1
ATOM 766 O O . THR A 1 105 ? -3.728 -6.662 -14.381 1.00 47.66 105 THR A O 1
ATOM 769 N N . ARG A 1 106 ? -5.583 -7.432 -15.373 1.00 42.16 106 ARG A N 1
ATOM 770 C CA . ARG A 1 106 ? -5.721 -6.305 -16.314 1.00 42.16 106 ARG A CA 1
ATOM 771 C C . ARG A 1 106 ? -6.744 -5.230 -15.908 1.00 42.16 106 ARG A C 1
ATOM 773 O O . ARG A 1 106 ? -6.693 -4.148 -16.484 1.00 42.16 106 ARG A O 1
ATOM 780 N N . SER A 1 107 ? -7.619 -5.482 -14.928 1.00 38.47 107 SER A N 1
ATOM 781 C CA . SER A 1 107 ? -8.750 -4.582 -14.608 1.00 38.47 107 SER A CA 1
ATOM 782 C C . SER A 1 107 ? -8.660 -3.881 -13.243 1.00 38.47 107 SER A C 1
ATOM 784 O O . SER A 1 107 ? -9.285 -2.841 -13.048 1.00 38.47 107 SER A O 1
ATOM 786 N N . ASP A 1 108 ? -7.853 -4.378 -12.304 1.00 40.91 108 ASP A N 1
ATOM 787 C CA . ASP A 1 108 ? -7.946 -3.972 -10.891 1.00 40.91 108 ASP A CA 1
ATOM 788 C C . ASP A 1 108 ? -7.050 -2.801 -10.455 1.00 40.91 108 ASP A C 1
ATOM 790 O O . ASP A 1 108 ? -7.046 -2.408 -9.286 1.00 40.91 108 ASP A O 1
ATOM 794 N N . VAL A 1 109 ? -6.334 -2.153 -11.380 1.00 44.50 109 VAL A N 1
ATOM 795 C CA . VAL A 1 109 ? -5.538 -0.956 -11.037 1.00 44.50 109 VAL A CA 1
ATOM 796 C C . VAL A 1 109 ? -6.437 0.222 -10.608 1.00 44.50 109 VAL A C 1
ATOM 798 O O . VAL A 1 109 ? -5.959 1.121 -9.915 1.00 44.50 109 VAL A O 1
ATOM 801 N N . HIS A 1 110 ? -7.741 0.194 -10.917 1.00 42.00 110 HIS A N 1
ATOM 802 C CA . HIS A 1 110 ? -8.692 1.261 -10.566 1.00 42.00 110 HIS A CA 1
ATOM 803 C C . HIS A 1 110 ? -9.652 0.959 -9.400 1.00 42.00 110 HIS A C 1
ATOM 805 O O . HIS A 1 110 ? -10.145 1.903 -8.785 1.00 42.00 110 HIS A O 1
ATOM 811 N N . CYS A 1 111 ? -9.895 -0.299 -9.020 1.00 39.34 111 CYS A N 1
ATOM 812 C CA . CYS A 1 111 ? -10.880 -0.630 -7.977 1.00 39.34 111 CYS A CA 1
ATOM 813 C C . CYS A 1 111 ? -10.257 -0.695 -6.572 1.00 39.34 111 CYS A C 1
ATOM 815 O O . CYS A 1 111 ? -10.294 -1.714 -5.889 1.00 39.34 111 CYS A O 1
ATOM 817 N N . CYS A 1 112 ? -9.682 0.420 -6.116 1.00 50.19 112 CYS A N 1
ATOM 818 C CA . CYS A 1 112 ? -9.423 0.629 -4.691 1.00 50.19 112 CYS A CA 1
ATOM 819 C C . CYS A 1 112 ? -10.695 1.128 -4.016 1.00 50.19 112 CYS A C 1
ATOM 821 O O . CYS A 1 112 ? -11.093 2.270 -4.240 1.00 50.19 112 CYS A O 1
ATOM 823 N N . ALA A 1 113 ? -11.288 0.319 -3.144 1.00 59.75 113 ALA A N 1
ATOM 824 C CA . ALA A 1 113 ? -12.453 0.738 -2.387 1.00 59.75 113 ALA A CA 1
ATOM 825 C C . ALA A 1 113 ? -12.127 0.768 -0.889 1.00 59.75 113 ALA A C 1
ATOM 827 O O . ALA A 1 113 ? -12.090 -0.258 -0.206 1.00 59.75 113 ALA A O 1
ATOM 828 N N . ILE A 1 114 ? -11.837 1.973 -0.393 1.00 63.22 114 ILE A N 1
ATOM 829 C CA . ILE A 1 114 ? -11.683 2.244 1.037 1.00 63.22 114 ILE A CA 1
ATOM 830 C C . ILE A 1 114 ? -12.923 2.994 1.484 1.00 63.22 114 ILE A C 1
ATOM 832 O O . ILE A 1 114 ? -13.168 4.128 1.074 1.00 63.22 114 ILE A O 1
ATOM 836 N N . TYR A 1 115 ? -13.712 2.337 2.324 1.00 72.12 115 TYR A N 1
ATOM 837 C CA . TYR A 1 115 ? -14.978 2.875 2.790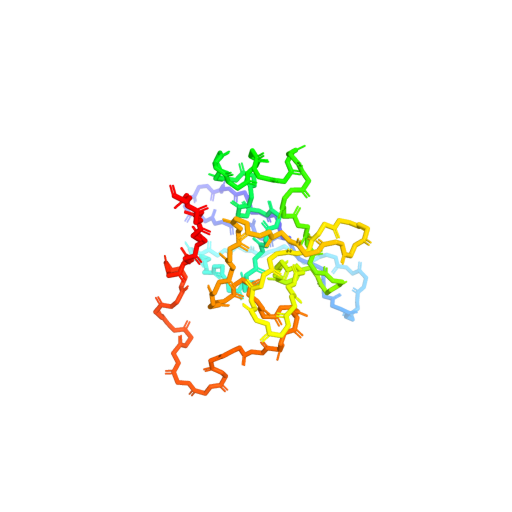 1.00 72.12 115 TYR A CA 1
ATOM 838 C C . TYR A 1 115 ? -14.817 3.413 4.198 1.00 72.12 115 TYR A C 1
ATOM 840 O O . TYR A 1 115 ? -14.359 2.700 5.099 1.00 72.12 115 TYR A O 1
ATOM 848 N N . ARG A 1 116 ? -15.250 4.662 4.388 1.00 73.31 116 ARG A N 1
ATOM 849 C CA . ARG A 1 116 ? -15.498 5.197 5.719 1.00 73.31 116 ARG A CA 1
ATOM 850 C C . ARG A 1 116 ? -16.950 4.929 6.104 1.00 73.31 116 ARG A C 1
ATOM 852 O O . ARG A 1 116 ? -17.852 5.502 5.504 1.00 73.31 116 ARG A O 1
ATOM 859 N N . ILE A 1 117 ? -17.169 4.091 7.107 1.00 64.00 117 ILE A N 1
ATOM 860 C CA . ILE A 1 117 ? -18.488 3.875 7.701 1.00 64.00 117 ILE A CA 1
ATOM 861 C C . ILE A 1 117 ? -18.764 5.051 8.638 1.00 64.00 117 ILE A C 1
ATOM 863 O O . ILE A 1 117 ? -18.051 5.246 9.624 1.00 64.00 117 ILE A O 1
ATOM 867 N N . VAL A 1 118 ? -19.775 5.845 8.297 1.00 51.81 118 VAL A N 1
ATOM 868 C CA . VAL A 1 118 ? -20.341 6.884 9.164 1.00 51.81 118 VAL A CA 1
ATOM 869 C C . VAL A 1 118 ? -21.590 6.270 9.816 1.00 51.81 118 VAL A C 1
ATOM 871 O O . VAL A 1 118 ? -22.366 5.661 9.078 1.00 51.81 118 VAL A O 1
ATOM 874 N N . PRO A 1 119 ? -21.741 6.315 11.153 1.00 52.00 119 PRO A N 1
ATOM 875 C CA . PRO A 1 119 ? -22.951 5.840 11.823 1.00 52.00 119 PRO A CA 1
ATOM 876 C C . PRO A 1 119 ? -24.177 6.693 11.485 1.00 52.00 119 PRO A C 1
ATOM 878 O O . PRO A 1 119 ? -23.993 7.892 11.165 1.00 52.00 119 PRO A O 1
#

Secondary structure (DSSP, 8-state):
-EEEEETTEEEEEE--SSSSPPEEEEES---------HHHHHHH-HHHHHHHHTTS--B-TTSSSB-B-TT-EEEPTT-PEEEEEEEESGGGHHHHS-TTTTT-TTTTTS--EEEE---

Sequence (119 aa):
MAALEASGSLQVCFAPRQGNARRCEAFEVIINCTGLDVLARVSSNPFLSALMDKGWLTPDACGIGFAVDEHCRALTAKGTKQRAVRVIGPPTAGTFGDPLGAMFTRSDVHCCAIYRIVP